Protein AF-A0AAN6XQL7-F1 (afdb_monomer)

Mean predicted aligned error: 10.33 Å

Sequence (83 aa):
MSYQFPQSDMDGFEMIRQEIEKYRLTSQKLLDYLRQVFPAYANHITVETNKKDVYIAHIPEELTEEEVDYIDTYVRTPRRSQR

Solvent-accessible surface area (backbone atoms only — not comparable to full-atom values): 5276 Å² total; per-residue (Å²): 136,83,83,77,77,82,78,80,76,76,94,70,83,66,60,43,81,43,81,43,77,31,75,61,42,50,67,65,59,53,48,54,50,50,30,66,76,37,59,94,43,40,92,70,51,46,71,44,82,48,97,81,59,31,30,40,34,38,34,81,65,84,78,50,72,68,55,51,48,43,42,63,69,68,58,23,58,74,81,79,78,79,124

Structure (mmCIF, N/CA/C/O backbone):
data_AF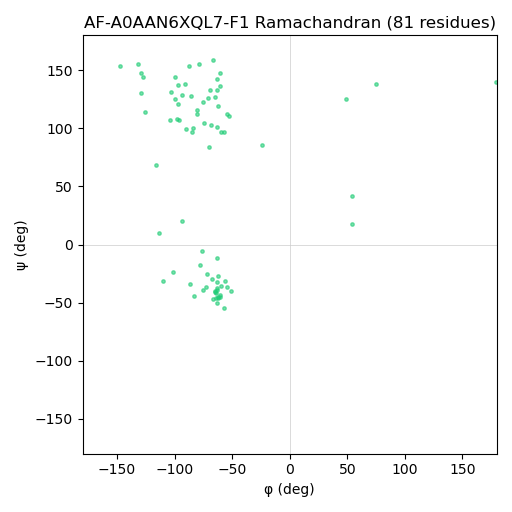-A0AAN6XQL7-F1
#
_entry.id   AF-A0AAN6XQL7-F1
#
loop_
_atom_site.group_PDB
_atom_site.id
_atom_site.type_symbol
_atom_site.label_atom_id
_atom_site.label_alt_id
_atom_site.label_comp_id
_atom_site.label_asym_id
_atom_site.label_entity_id
_atom_site.label_seq_id
_atom_site.pdbx_PDB_ins_code
_atom_site.Cartn_x
_atom_site.Cartn_y
_atom_site.Cartn_z
_atom_site.occupancy
_atom_site.B_iso_or_equiv
_atom_site.auth_seq_id
_atom_site.auth_comp_id
_atom_site.auth_asym_id
_atom_site.auth_atom_id
_atom_site.pdbx_PDB_model_num
ATOM 1 N N . MET A 1 1 ? 46.979 -17.550 -9.767 1.00 55.72 1 MET A N 1
ATOM 2 C CA . MET A 1 1 ? 45.716 -17.459 -10.526 1.00 55.72 1 MET A CA 1
ATOM 3 C C . MET A 1 1 ? 44.705 -16.786 -9.618 1.00 55.72 1 MET A C 1
ATOM 5 O O . MET A 1 1 ? 44.221 -17.426 -8.694 1.00 55.72 1 MET A O 1
ATOM 9 N N . SER A 1 2 ? 44.499 -15.482 -9.786 1.00 52.62 2 SER A N 1
ATOM 10 C CA . SER A 1 2 ? 43.528 -14.728 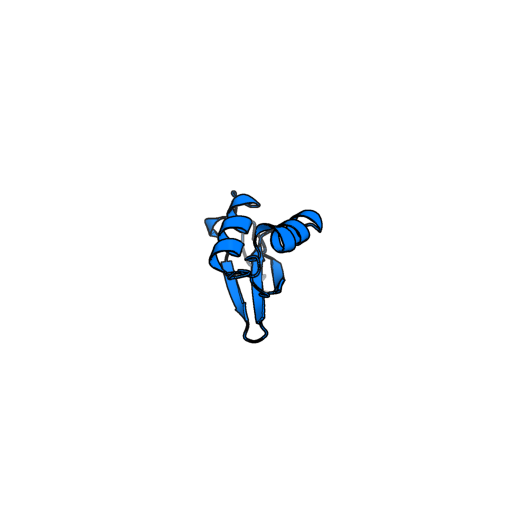-8.991 1.00 52.62 2 SER A CA 1
ATOM 11 C C . SER A 1 2 ? 42.152 -14.967 -9.597 1.00 52.62 2 SER A C 1
ATOM 13 O O . SER A 1 2 ? 41.934 -14.633 -10.759 1.00 52.62 2 SER A O 1
ATOM 15 N N . TYR A 1 3 ? 41.259 -15.604 -8.843 1.00 53.00 3 TYR A N 1
ATOM 16 C CA . TYR A 1 3 ? 39.866 -15.748 -9.243 1.00 53.00 3 TYR A CA 1
ATOM 17 C C . TYR A 1 3 ? 39.210 -14.365 -9.206 1.00 53.00 3 TYR A C 1
ATOM 19 O O . TYR A 1 3 ? 38.910 -13.827 -8.143 1.00 53.00 3 TYR A O 1
ATOM 27 N N . GLN A 1 4 ? 39.042 -13.784 -10.391 1.00 53.41 4 GLN A N 1
ATOM 28 C CA . GLN A 1 4 ? 38.052 -12.754 -10.657 1.00 53.41 4 GLN A CA 1
ATOM 29 C C . GLN A 1 4 ? 36.686 -13.409 -10.418 1.00 53.41 4 GLN A C 1
ATOM 31 O O . GLN A 1 4 ? 36.370 -14.398 -11.076 1.00 53.41 4 GLN A O 1
ATOM 36 N N . PHE A 1 5 ? 35.897 -12.905 -9.476 1.00 57.88 5 PHE A N 1
ATOM 37 C CA . PHE A 1 5 ? 34.470 -13.205 -9.442 1.00 57.88 5 PHE A CA 1
ATOM 38 C C . PHE A 1 5 ? 33.787 -12.288 -10.465 1.00 57.88 5 PHE A C 1
ATOM 40 O O . PHE A 1 5 ? 33.757 -11.079 -10.235 1.00 57.88 5 PHE A O 1
ATOM 47 N N . PRO A 1 6 ? 33.233 -12.788 -11.581 1.00 61.69 6 PRO A N 1
ATOM 48 C CA . PRO A 1 6 ? 32.083 -12.150 -12.179 1.00 61.69 6 PRO A CA 1
ATOM 49 C C . PRO A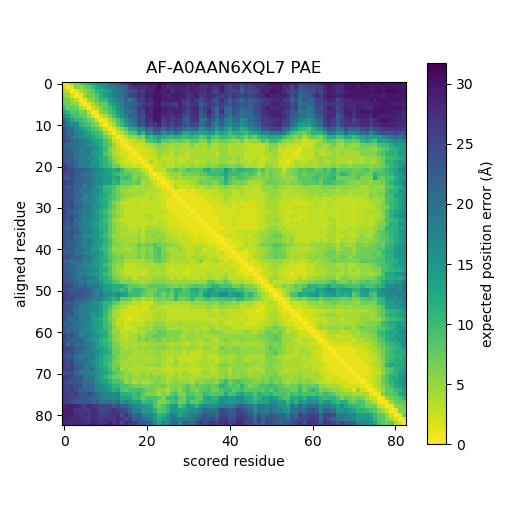 1 6 ? 30.872 -12.698 -11.422 1.00 61.69 6 PRO A C 1
ATOM 51 O O . PRO A 1 6 ? 30.463 -13.835 -11.632 1.00 61.69 6 PRO A O 1
ATOM 54 N N . GLN A 1 7 ? 30.341 -11.934 -10.476 1.00 51.16 7 GLN A N 1
ATOM 55 C CA . GLN A 1 7 ? 28.914 -12.053 -10.191 1.00 51.16 7 GLN A CA 1
ATOM 56 C C . GLN A 1 7 ? 28.286 -11.027 -11.137 1.00 51.16 7 GLN A C 1
ATOM 58 O O . GLN A 1 7 ? 28.546 -9.837 -11.004 1.00 51.16 7 GLN A O 1
ATOM 63 N N . SER A 1 8 ? 27.760 -11.450 -12.288 1.00 52.62 8 SER A N 1
ATOM 64 C CA . SER A 1 8 ? 26.410 -12.015 -12.417 1.00 52.62 8 SER A CA 1
ATOM 65 C C . SER A 1 8 ? 25.402 -11.112 -11.724 1.00 52.62 8 SER A C 1
ATOM 67 O O . SER A 1 8 ? 25.527 -10.855 -10.537 1.00 52.62 8 SER A O 1
ATOM 69 N N . ASP A 1 9 ? 24.340 -10.634 -12.332 1.00 48.72 9 ASP A N 1
ATOM 70 C CA . ASP A 1 9 ? 23.726 -10.852 -13.629 1.00 48.72 9 ASP A CA 1
ATOM 71 C C . ASP A 1 9 ? 22.504 -9.922 -13.535 1.00 48.72 9 ASP A C 1
ATOM 73 O O . ASP A 1 9 ? 21.851 -9.910 -12.492 1.00 48.72 9 ASP A O 1
ATOM 77 N N . MET A 1 10 ? 22.177 -9.221 -14.619 1.00 48.22 10 MET A N 1
ATOM 78 C CA . MET A 1 10 ? 20.823 -8.730 -14.911 1.00 48.22 10 MET A CA 1
ATOM 79 C C . MET A 1 10 ? 20.314 -7.524 -14.102 1.00 48.22 10 MET A C 1
ATOM 81 O O . MET A 1 10 ? 20.473 -7.438 -12.892 1.00 48.22 10 MET A O 1
ATOM 85 N N . ASP A 1 11 ? 19.644 -6.616 -14.813 1.00 51.19 11 ASP A N 1
ATOM 86 C CA . ASP A 1 11 ? 18.607 -5.689 -14.348 1.00 51.19 11 ASP A CA 1
ATOM 87 C C . ASP A 1 11 ? 17.868 -6.170 -13.082 1.00 51.19 11 ASP A C 1
ATOM 89 O O . ASP A 1 11 ? 16.818 -6.815 -13.134 1.00 51.19 11 ASP A O 1
ATOM 93 N N . GLY A 1 12 ? 18.428 -5.874 -11.913 1.00 48.94 12 GLY A N 1
ATOM 94 C CA . GLY A 1 12 ? 17.767 -6.085 -10.640 1.00 48.94 12 GLY A CA 1
ATOM 95 C C . GLY A 1 12 ? 16.904 -4.870 -10.380 1.00 48.94 12 GLY A C 1
ATOM 96 O O . GLY A 1 12 ? 17.419 -3.861 -9.911 1.00 48.94 12 GLY A O 1
ATOM 97 N N . PHE A 1 13 ? 15.610 -4.938 -10.692 1.00 56.81 13 PHE A N 1
ATOM 98 C CA . PHE A 1 13 ? 14.660 -3.971 -10.147 1.00 56.81 13 PHE A CA 1
ATOM 99 C C . PHE A 1 13 ? 14.708 -4.080 -8.620 1.00 56.81 13 PHE A C 1
ATOM 101 O O . PHE A 1 13 ? 14.116 -4.986 -8.029 1.00 56.81 13 PHE A O 1
ATOM 108 N N . GLU A 1 14 ? 15.486 -3.203 -7.990 1.00 70.69 14 GLU A N 1
ATOM 109 C CA . GLU A 1 14 ? 15.613 -3.140 -6.544 1.00 70.69 14 GLU A CA 1
ATOM 110 C C . GLU A 1 14 ? 14.331 -2.517 -5.999 1.00 70.69 14 GLU A C 1
ATOM 112 O O . GLU A 1 14 ? 14.087 -1.322 -6.140 1.00 70.69 14 GLU A O 1
ATOM 117 N N . MET A 1 15 ? 13.465 -3.355 -5.428 1.00 81.62 15 MET A N 1
ATOM 118 C CA . MET A 1 15 ? 12.292 -2.854 -4.727 1.00 81.62 15 MET A CA 1
ATOM 119 C C . MET A 1 15 ? 12.738 -2.200 -3.432 1.00 81.62 15 MET A C 1
ATOM 121 O O . MET A 1 15 ? 13.405 -2.817 -2.595 1.00 81.62 15 MET A O 1
ATOM 125 N N . ILE A 1 16 ? 12.322 -0.957 -3.258 1.00 86.44 16 ILE A N 1
ATOM 126 C CA . ILE A 1 16 ? 12.529 -0.224 -2.027 1.00 86.44 16 ILE A CA 1
ATOM 127 C C . ILE A 1 16 ? 11.507 -0.662 -0.979 1.00 86.44 16 ILE A C 1
ATOM 129 O O . ILE A 1 16 ? 10.406 -1.133 -1.281 1.00 86.44 16 ILE A O 1
ATOM 133 N N . ARG A 1 17 ? 11.879 -0.480 0.286 1.00 87.06 17 ARG A N 1
ATOM 134 C CA . ARG A 1 17 ? 11.000 -0.718 1.429 1.00 87.06 17 ARG A CA 1
ATOM 135 C C . ARG A 1 17 ? 10.405 0.603 1.879 1.00 87.06 17 ARG A C 1
ATOM 137 O O . ARG A 1 17 ? 11.104 1.401 2.493 1.00 87.06 17 ARG A O 1
ATOM 144 N N . GLN A 1 18 ? 9.117 0.787 1.623 1.00 86.88 18 GLN A N 1
ATOM 145 C CA . GLN A 1 18 ? 8.366 1.942 2.092 1.00 86.88 18 GLN A CA 1
ATOM 146 C C . GLN A 1 18 ? 7.566 1.577 3.340 1.00 86.88 18 GLN A C 1
ATOM 148 O O . GLN A 1 18 ? 6.758 0.644 3.334 1.00 86.88 18 GLN A O 1
ATOM 153 N N . GLU A 1 19 ? 7.761 2.338 4.412 1.00 87.38 19 GLU A N 1
ATOM 154 C CA . GLU A 1 19 ? 6.922 2.241 5.603 1.00 87.38 19 GLU A CA 1
ATOM 155 C C . GLU A 1 19 ? 5.684 3.129 5.433 1.00 87.38 19 GLU A C 1
ATOM 157 O O . GLU A 1 19 ? 5.789 4.308 5.097 1.00 87.38 19 GLU A O 1
ATOM 162 N N . ILE A 1 20 ? 4.504 2.546 5.646 1.00 84.81 20 ILE A N 1
ATOM 163 C CA . ILE A 1 20 ? 3.206 3.217 5.541 1.00 84.81 20 ILE A CA 1
ATOM 164 C C . ILE A 1 20 ? 2.422 2.926 6.815 1.00 84.81 20 ILE A C 1
ATOM 166 O O . ILE A 1 20 ? 2.282 1.775 7.228 1.00 84.81 20 ILE A O 1
ATOM 170 N N . GLU A 1 21 ? 1.871 3.950 7.454 1.00 82.88 21 GLU A N 1
ATOM 171 C CA . GLU A 1 21 ? 1.104 3.762 8.684 1.00 82.88 21 GLU A CA 1
ATOM 172 C C . GLU A 1 21 ? -0.156 2.909 8.457 1.00 82.88 21 GLU A C 1
ATOM 174 O O . GLU A 1 21 ? -0.958 3.154 7.554 1.00 82.88 21 GLU A O 1
ATOM 179 N N . LYS A 1 22 ? -0.385 1.917 9.328 1.00 78.69 22 LYS A N 1
ATOM 180 C CA . LYS A 1 22 ? -1.541 1.005 9.239 1.00 78.69 22 LYS A CA 1
ATOM 181 C C . LYS A 1 22 ? -2.852 1.636 9.714 1.00 78.69 22 LYS A C 1
ATOM 183 O O . LYS A 1 22 ? -3.905 1.002 9.614 1.00 78.69 22 LYS A O 1
ATOM 188 N N . TYR A 1 23 ? -2.837 2.852 10.260 1.00 76.25 23 TYR A N 1
ATOM 189 C CA . TYR A 1 23 ? -4.006 3.449 10.906 1.00 76.25 23 TYR A CA 1
ATOM 190 C C . TYR A 1 23 ? -5.248 3.435 9.995 1.00 76.25 23 TYR A C 1
ATOM 192 O O . TYR A 1 23 ? -5.315 4.126 8.985 1.00 76.25 23 TYR A O 1
ATOM 200 N N . ARG A 1 24 ? -6.246 2.607 10.353 1.00 71.38 24 ARG A N 1
ATOM 201 C CA . ARG A 1 24 ? -7.493 2.377 9.584 1.00 71.38 24 ARG A CA 1
ATOM 202 C C . ARG A 1 24 ? -7.298 1.961 8.120 1.00 71.38 24 ARG A C 1
ATOM 204 O O . ARG A 1 24 ? -8.254 1.992 7.338 1.00 71.38 24 ARG A O 1
ATOM 211 N N . LEU A 1 25 ? -6.102 1.507 7.777 1.00 80.38 25 LEU A N 1
ATOM 212 C CA . LEU A 1 25 ? -5.715 1.021 6.469 1.00 80.38 25 LEU A CA 1
ATOM 213 C C . LEU A 1 25 ? -5.662 -0.509 6.509 1.00 80.38 25 LEU A C 1
ATOM 215 O O . LEU A 1 25 ? -5.092 -1.115 7.418 1.00 80.38 25 LEU A O 1
ATOM 219 N N . THR A 1 26 ? -6.280 -1.164 5.534 1.00 83.06 26 THR A N 1
ATOM 220 C CA . THR A 1 26 ? -6.202 -2.625 5.384 1.00 83.06 26 THR A CA 1
ATOM 221 C C . THR A 1 26 ? -5.127 -2.973 4.366 1.00 83.06 26 THR A C 1
ATOM 223 O O . THR A 1 26 ? -5.116 -2.365 3.296 1.00 83.06 26 THR A O 1
ATOM 226 N N . SER A 1 27 ? -4.304 -3.986 4.651 1.00 84.06 27 SER A N 1
A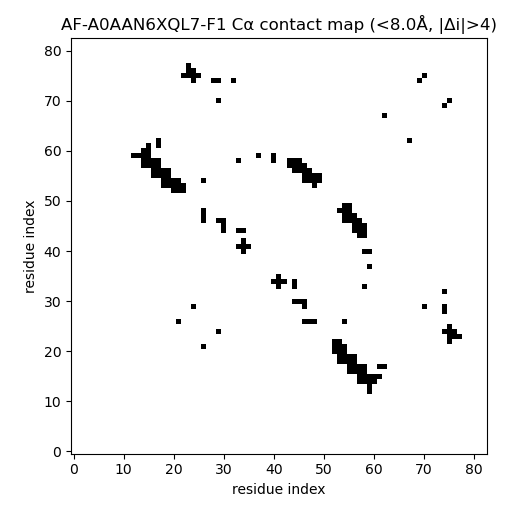TOM 227 C CA . SER A 1 27 ? -3.257 -4.476 3.741 1.00 84.06 27 SER A CA 1
ATOM 228 C C . SER A 1 27 ? -3.782 -4.765 2.337 1.00 84.06 27 SER A C 1
ATOM 230 O O . SER A 1 27 ? -3.137 -4.393 1.368 1.00 84.06 27 SER A O 1
ATOM 232 N N . GLN A 1 28 ? -4.980 -5.351 2.228 1.00 85.31 28 GLN A N 1
ATOM 233 C CA . GLN A 1 28 ? -5.645 -5.632 0.952 1.00 85.31 28 GLN A CA 1
ATOM 234 C C . GLN A 1 28 ? -5.835 -4.362 0.113 1.00 85.31 28 GLN A C 1
ATOM 236 O O . GLN A 1 28 ? -5.355 -4.296 -1.008 1.00 85.31 28 GLN A O 1
ATOM 241 N N . LYS A 1 29 ? -6.474 -3.328 0.677 1.00 86.56 29 LYS A N 1
ATOM 242 C CA . LYS A 1 29 ? -6.707 -2.058 -0.025 1.00 86.56 29 LYS A CA 1
ATOM 243 C C . LYS A 1 29 ? -5.412 -1.336 -0.392 1.00 86.56 29 LYS A C 1
ATOM 245 O O . LYS A 1 29 ? -5.339 -0.753 -1.465 1.00 86.56 29 LYS A O 1
ATOM 250 N N . LEU A 1 30 ? -4.418 -1.360 0.500 1.00 86.69 30 LEU A N 1
ATOM 251 C CA . LEU A 1 30 ? -3.107 -0.781 0.215 1.00 86.69 30 LEU A CA 1
ATOM 252 C C . LEU A 1 30 ? -2.457 -1.506 -0.968 1.00 86.69 30 LEU A C 1
ATOM 254 O O . LEU A 1 30 ? -1.989 -0.870 -1.899 1.00 86.69 30 LEU A O 1
ATOM 258 N N . LEU A 1 31 ? -2.488 -2.836 -0.963 1.00 89.31 31 LEU A N 1
ATOM 259 C CA . LEU A 1 31 ? -1.942 -3.657 -2.034 1.00 89.31 31 LEU A CA 1
ATOM 260 C C . LEU A 1 31 ? -2.699 -3.463 -3.359 1.00 89.31 31 LEU A C 1
ATOM 262 O O . LEU A 1 31 ? -2.060 -3.346 -4.399 1.00 89.31 31 LEU A O 1
ATOM 266 N N . ASP A 1 32 ? -4.030 -3.371 -3.334 1.00 89.38 32 ASP A N 1
ATOM 267 C CA . ASP A 1 32 ? -4.839 -3.047 -4.518 1.00 89.38 32 ASP A CA 1
ATOM 268 C C . ASP A 1 32 ? -4.485 -1.665 -5.086 1.00 89.38 32 ASP A C 1
ATOM 270 O O . ASP A 1 32 ? -4.306 -1.531 -6.295 1.00 89.38 32 ASP A O 1
ATOM 274 N N . TYR A 1 33 ? -4.315 -0.657 -4.225 1.00 87.88 33 TYR A N 1
ATOM 275 C CA . TYR A 1 33 ? -3.887 0.679 -4.640 1.00 87.88 33 TYR A CA 1
ATOM 276 C C . TYR A 1 33 ? -2.486 0.664 -5.263 1.00 87.88 33 TYR A C 1
ATOM 278 O O . TYR A 1 33 ? -2.303 1.132 -6.382 1.00 87.88 33 TYR A O 1
ATOM 286 N N . LEU A 1 34 ? -1.506 0.048 -4.597 1.00 88.69 34 LEU A N 1
ATOM 287 C CA . LEU A 1 34 ? -0.133 -0.032 -5.102 1.00 88.69 34 LEU A CA 1
ATOM 288 C C . LEU A 1 34 ? -0.051 -0.749 -6.456 1.00 88.69 34 LEU A C 1
ATOM 290 O O . LEU A 1 34 ? 0.723 -0.352 -7.322 1.00 88.69 34 LEU A O 1
ATOM 294 N N . ARG A 1 35 ? -0.881 -1.774 -6.677 1.00 89.94 35 ARG A N 1
ATOM 295 C CA . ARG A 1 35 ? -0.988 -2.455 -7.976 1.00 89.94 35 ARG A CA 1
ATOM 296 C C . ARG A 1 35 ? -1.594 -1.581 -9.073 1.00 89.94 35 ARG A C 1
ATOM 298 O O . ARG A 1 35 ? -1.279 -1.801 -10.238 1.00 89.94 35 ARG A O 1
ATOM 305 N N . GLN A 1 36 ? -2.463 -0.634 -8.723 1.00 88.88 36 GLN A N 1
ATOM 306 C CA . GLN A 1 36 ? -3.011 0.342 -9.670 1.00 88.88 36 GLN A CA 1
ATOM 307 C C . GLN A 1 36 ? -1.991 1.421 -10.027 1.00 88.88 36 GLN A C 1
ATOM 309 O O . GLN A 1 36 ? -1.912 1.797 -11.193 1.00 88.88 36 GLN A O 1
ATOM 314 N N . VAL A 1 37 ? -1.211 1.880 -9.046 1.00 87.06 37 VAL A N 1
ATOM 315 C CA . VAL A 1 37 ? -0.137 2.866 -9.240 1.00 87.06 37 VAL A CA 1
ATOM 316 C C . VAL A 1 37 ? 0.994 2.282 -10.087 1.00 87.06 37 VAL A C 1
ATOM 318 O O . VAL A 1 37 ? 1.420 2.884 -11.069 1.00 87.06 37 VAL A O 1
ATOM 321 N N . PHE A 1 38 ? 1.432 1.063 -9.762 1.00 87.25 38 PHE A N 1
ATOM 322 C CA . PHE A 1 38 ? 2.545 0.389 -10.427 1.00 87.25 38 PHE A CA 1
ATOM 323 C C . PHE A 1 38 ? 2.079 -0.894 -11.139 1.00 87.25 38 PHE A C 1
ATOM 325 O O . PHE A 1 38 ? 2.461 -2.002 -10.744 1.00 87.25 38 PHE A O 1
ATOM 332 N N . PRO A 1 39 ? 1.285 -0.795 -12.225 1.00 86.69 39 PRO A N 1
ATOM 333 C CA . PRO A 1 39 ? 0.736 -1.968 -12.905 1.00 86.69 39 PRO A CA 1
ATOM 334 C C . PRO A 1 39 ? 1.829 -2.861 -13.505 1.00 86.69 39 PRO A C 1
ATOM 336 O O . PRO A 1 39 ? 1.692 -4.083 -13.513 1.00 86.69 39 PRO A O 1
ATOM 339 N N . ALA A 1 40 ? 2.948 -2.268 -13.939 1.00 86.00 40 ALA A N 1
ATOM 340 C CA . ALA A 1 40 ? 4.110 -2.995 -14.449 1.00 86.00 40 ALA A CA 1
ATOM 341 C C . ALA A 1 40 ? 4.762 -3.910 -13.393 1.00 86.00 40 ALA A C 1
ATOM 343 O O . ALA A 1 40 ? 5.333 -4.940 -13.742 1.00 86.00 40 ALA A O 1
ATOM 344 N N . TYR A 1 41 ? 4.622 -3.575 -12.106 1.00 84.31 41 TYR A N 1
ATOM 345 C CA . TYR A 1 41 ? 5.220 -4.304 -10.985 1.00 84.31 41 TYR A CA 1
ATOM 346 C C . TYR A 1 41 ? 4.171 -4.980 -10.097 1.00 84.31 41 TYR A C 1
ATOM 348 O O . TYR A 1 41 ? 4.507 -5.522 -9.049 1.00 84.31 41 TYR A O 1
ATOM 356 N N . ALA A 1 42 ? 2.900 -5.017 -10.508 1.00 83.56 42 ALA A N 1
ATOM 357 C CA . ALA A 1 42 ? 1.789 -5.487 -9.677 1.00 83.56 42 ALA A CA 1
ATOM 358 C C . ALA A 1 42 ? 1.963 -6.917 -9.120 1.00 83.56 42 ALA A C 1
ATOM 360 O O . ALA A 1 42 ? 1.492 -7.221 -8.020 1.00 83.56 42 ALA A O 1
ATOM 361 N N . ASN A 1 43 ? 2.655 -7.786 -9.867 1.00 84.94 43 ASN A N 1
ATOM 362 C CA . ASN A 1 43 ? 2.970 -9.164 -9.465 1.00 84.94 43 ASN A CA 1
ATOM 363 C C . ASN A 1 43 ? 4.129 -9.260 -8.460 1.00 84.94 43 ASN A C 1
ATOM 365 O O . ASN A 1 43 ? 4.291 -10.287 -7.805 1.00 84.94 43 ASN A O 1
ATOM 369 N N . HIS A 1 44 ? 4.927 -8.203 -8.359 1.00 85.12 44 HIS A N 1
ATOM 370 C CA . HIS A 1 44 ? 6.118 -8.112 -7.526 1.00 85.12 44 HIS A CA 1
ATOM 371 C C . HIS A 1 44 ? 5.873 -7.332 -6.228 1.00 85.12 44 HIS A C 1
ATOM 373 O O . HIS A 1 44 ? 6.556 -7.566 -5.234 1.00 85.12 44 HIS A O 1
ATOM 379 N N . ILE A 1 45 ? 4.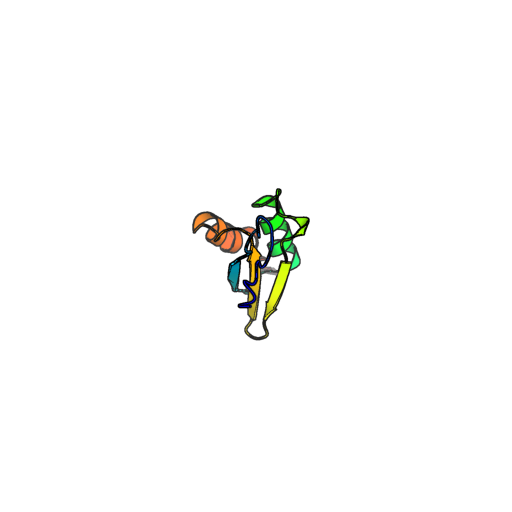863 -6.458 -6.214 1.00 87.25 45 ILE A N 1
ATOM 380 C CA . ILE A 1 45 ? 4.484 -5.675 -5.038 1.00 87.25 45 ILE A CA 1
ATOM 381 C C . ILE A 1 45 ? 3.978 -6.590 -3.927 1.00 87.25 45 ILE A C 1
ATOM 383 O O . ILE A 1 45 ? 3.030 -7.365 -4.101 1.00 87.25 45 ILE A O 1
ATOM 387 N N . THR A 1 46 ? 4.572 -6.434 -2.749 1.00 87.06 46 THR A N 1
ATOM 388 C CA . THR A 1 46 ? 4.162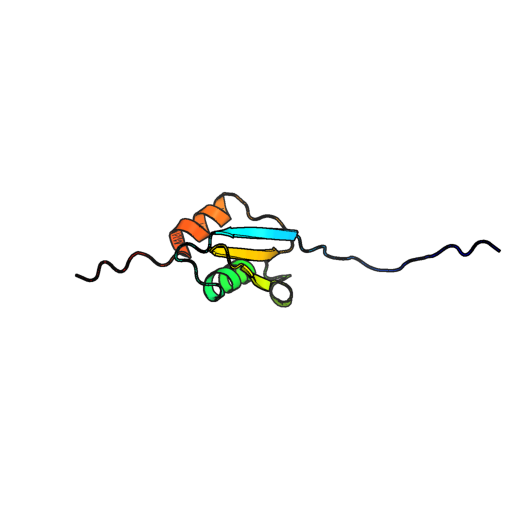 -7.136 -1.532 1.00 87.06 46 THR A CA 1
ATOM 389 C C . THR A 1 46 ? 3.975 -6.152 -0.388 1.00 87.06 46 THR A C 1
ATOM 391 O O . THR A 1 46 ? 4.629 -5.114 -0.321 1.00 87.06 46 THR A O 1
ATOM 394 N N . VAL A 1 47 ? 3.038 -6.464 0.506 1.00 89.12 47 VAL A N 1
ATOM 395 C CA . VAL A 1 47 ? 2.738 -5.650 1.686 1.00 89.12 47 VAL A CA 1
ATOM 396 C C . VAL A 1 47 ? 2.826 -6.548 2.908 1.00 89.12 47 VAL A C 1
ATOM 398 O O . VAL A 1 47 ? 2.015 -7.457 3.087 1.00 89.12 47 VAL A O 1
ATOM 401 N N . GLU A 1 48 ? 3.805 -6.283 3.760 1.00 88.25 48 GLU A N 1
ATOM 402 C CA . GLU A 1 48 ? 4.005 -6.987 5.019 1.00 88.25 48 GLU A CA 1
ATOM 403 C C . GLU A 1 48 ? 3.453 -6.161 6.180 1.00 88.25 48 GLU A C 1
ATOM 405 O O . GLU A 1 48 ? 3.527 -4.935 6.197 1.00 88.25 48 GLU A O 1
ATOM 410 N N . THR A 1 49 ? 2.877 -6.827 7.180 1.00 83.31 49 THR A N 1
ATOM 411 C CA . THR A 1 49 ? 2.401 -6.148 8.393 1.00 83.31 49 THR A CA 1
ATOM 412 C C . THR A 1 49 ? 3.459 -6.250 9.479 1.00 83.31 49 THR A C 1
ATOM 414 O O . THR A 1 49 ? 3.801 -7.351 9.907 1.00 83.31 49 THR A O 1
ATOM 417 N N . ASN A 1 50 ? 3.943 -5.112 9.971 1.00 81.44 50 ASN A N 1
ATOM 418 C CA . ASN A 1 50 ? 4.839 -5.076 11.120 1.00 81.44 50 ASN A CA 1
ATOM 419 C C . ASN A 1 50 ? 4.029 -5.016 12.431 1.00 81.44 50 ASN A C 1
ATOM 421 O O . ASN A 1 50 ? 2.913 -4.495 12.484 1.00 81.44 50 ASN A O 1
ATOM 425 N N . LYS A 1 51 ? 4.610 -5.513 13.529 1.00 73.19 51 LYS A N 1
ATOM 426 C CA . LYS A 1 51 ? 4.020 -5.499 14.881 1.00 73.19 51 LYS A CA 1
ATOM 427 C C . LYS A 1 51 ? 3.800 -4.085 15.443 1.00 73.19 51 LYS A C 1
ATOM 429 O O . LYS A 1 51 ? 3.136 -3.952 16.463 1.00 73.19 5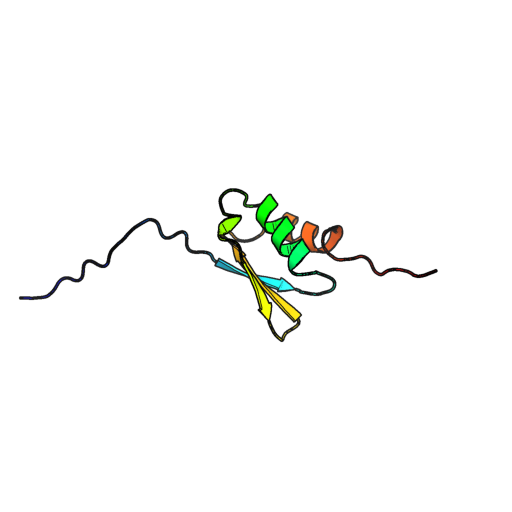1 LYS A O 1
ATOM 434 N N . LYS A 1 52 ? 4.351 -3.051 14.798 1.00 74.88 52 LYS A N 1
ATOM 435 C CA . LYS A 1 52 ? 4.268 -1.635 15.197 1.00 74.88 52 LYS A CA 1
ATOM 436 C C . LYS A 1 52 ? 3.116 -0.850 14.543 1.00 74.88 52 LYS A C 1
ATOM 438 O O . LYS A 1 52 ? 3.197 0.366 14.472 1.00 74.88 52 LYS A O 1
ATOM 443 N N . ASP A 1 53 ? 2.083 -1.521 14.032 1.00 79.06 53 ASP A N 1
ATOM 444 C CA . ASP A 1 53 ? 1.001 -0.869 13.270 1.00 79.06 53 ASP A CA 1
ATOM 445 C C . ASP A 1 53 ? 1.511 -0.030 12.081 1.00 79.06 53 ASP A C 1
ATOM 447 O O . ASP A 1 53 ? 1.009 1.049 11.767 1.00 79.06 53 ASP A O 1
ATOM 451 N N . VAL A 1 54 ? 2.488 -0.583 11.366 1.00 85.19 54 VAL A N 1
ATOM 452 C CA . VAL A 1 54 ? 2.943 -0.077 10.068 1.00 85.19 54 VAL A CA 1
ATOM 453 C C . VAL A 1 54 ? 2.920 -1.215 9.055 1.00 85.19 54 VAL A C 1
ATOM 455 O O . VAL A 1 54 ? 3.174 -2.377 9.395 1.00 85.19 54 VAL A O 1
ATOM 458 N N . TYR A 1 55 ? 2.576 -0.885 7.820 1.00 88.25 55 TYR A N 1
ATOM 459 C CA . TYR A 1 55 ? 2.773 -1.738 6.665 1.00 88.25 55 TYR A CA 1
ATOM 460 C C . TYR A 1 55 ? 4.130 -1.440 6.044 1.00 88.25 55 TYR A C 1
ATOM 462 O O . TYR A 1 55 ? 4.524 -0.286 5.918 1.00 88.25 55 TYR A O 1
ATOM 470 N N . ILE A 1 56 ? 4.827 -2.497 5.655 1.00 88.88 56 ILE A N 1
ATOM 471 C CA . ILE A 1 56 ? 6.046 -2.419 4.862 1.00 88.88 56 ILE A CA 1
ATOM 472 C C . ILE A 1 56 ? 5.642 -2.813 3.448 1.00 88.88 56 ILE A C 1
ATOM 474 O O . ILE A 1 56 ? 5.324 -3.976 3.197 1.00 88.88 56 ILE A O 1
ATOM 478 N N . ALA A 1 57 ? 5.589 -1.837 2.552 1.00 88.38 57 ALA A N 1
ATOM 479 C CA . ALA A 1 57 ? 5.332 -2.055 1.141 1.00 88.38 57 ALA A CA 1
ATOM 480 C C . ALA A 1 57 ? 6.666 -2.190 0.398 1.00 88.38 57 ALA A C 1
ATOM 482 O O . ALA A 1 57 ? 7.545 -1.343 0.541 1.00 88.38 57 ALA A O 1
ATOM 483 N N . HIS A 1 58 ? 6.810 -3.254 -0.390 1.00 89.25 58 HIS A N 1
ATOM 484 C CA . HIS A 1 58 ? 7.932 -3.426 -1.314 1.00 89.25 58 HIS A CA 1
ATOM 485 C C . HIS A 1 58 ? 7.479 -2.946 -2.687 1.00 89.25 58 HIS A C 1
ATOM 487 O O . HIS A 1 58 ? 6.632 -3.586 -3.317 1.00 89.25 58 HIS A O 1
ATOM 493 N N . ILE A 1 59 ? 7.984 -1.787 -3.102 1.00 88.19 59 ILE A N 1
ATOM 494 C CA . ILE A 1 59 ? 7.548 -1.058 -4.300 1.00 88.19 59 ILE A CA 1
ATOM 495 C C . ILE A 1 59 ? 8.767 -0.638 -5.129 1.00 88.19 59 ILE A C 1
ATOM 497 O O . ILE A 1 59 ? 9.866 -0.569 -4.588 1.00 88.19 59 ILE A O 1
ATOM 501 N N . PRO A 1 60 ? 8.618 -0.421 -6.446 1.00 85.62 60 PRO A N 1
ATOM 502 C CA . PRO A 1 60 ? 9.746 -0.062 -7.310 1.00 85.62 60 PRO A CA 1
ATOM 503 C C . PRO A 1 60 ? 10.256 1.370 -7.082 1.00 85.62 60 PRO A C 1
ATOM 505 O O . PRO A 1 60 ? 11.413 1.650 -7.371 1.00 85.62 60 PRO A O 1
ATOM 508 N N . GLU A 1 61 ? 9.405 2.268 -6.586 1.00 86.38 61 GLU A N 1
ATOM 509 C CA . GLU A 1 61 ? 9.690 3.695 -6.421 1.00 86.38 61 GLU A CA 1
ATOM 510 C C . GLU A 1 61 ? 8.951 4.239 -5.192 1.00 86.38 61 GLU A C 1
ATOM 512 O O . GLU A 1 61 ? 7.938 3.665 -4.785 1.00 86.38 61 GLU A O 1
ATOM 517 N N . GLU A 1 62 ? 9.471 5.306 -4.575 1.00 85.62 62 GLU A N 1
ATOM 518 C CA . GLU A 1 62 ? 8.832 5.955 -3.423 1.00 85.62 62 GLU A CA 1
ATOM 519 C C . GLU A 1 62 ? 7.476 6.537 -3.819 1.00 85.62 62 GLU A C 1
ATOM 521 O O . GLU A 1 62 ? 7.305 7.076 -4.910 1.00 85.62 62 GLU A O 1
ATOM 526 N N . LEU A 1 63 ? 6.508 6.438 -2.905 1.00 85.88 63 LEU A N 1
ATOM 527 C CA . LEU A 1 63 ? 5.223 7.096 -3.097 1.00 85.88 63 LEU A CA 1
ATOM 528 C C . LEU A 1 63 ? 5.408 8.607 -2.990 1.00 85.88 63 LEU A C 1
ATOM 530 O O . LEU A 1 63 ? 6.007 9.112 -2.039 1.00 85.88 63 LEU A O 1
ATOM 534 N N . THR A 1 64 ? 4.832 9.326 -3.938 1.00 86.75 64 THR A N 1
ATOM 535 C CA . THR A 1 64 ? 4.740 10.784 -3.907 1.00 86.75 64 THR A CA 1
ATOM 536 C C . THR A 1 64 ? 3.828 11.255 -2.771 1.00 86.75 64 THR A C 1
ATOM 538 O O . THR A 1 64 ? 2.958 10.517 -2.299 1.00 86.75 64 THR A O 1
ATOM 541 N N . GLU A 1 65 ? 3.979 12.513 -2.341 1.00 85.44 65 GLU A N 1
ATOM 542 C CA . GLU A 1 65 ? 3.107 13.104 -1.312 1.00 85.44 65 GLU A CA 1
ATOM 543 C C . GLU A 1 65 ? 1.619 13.001 -1.683 1.00 85.44 65 GLU A C 1
ATOM 545 O O . GLU A 1 65 ? 0.790 12.732 -0.817 1.00 85.44 65 GLU A O 1
ATOM 550 N N . GLU A 1 66 ? 1.281 13.140 -2.968 1.00 85.00 66 GLU A N 1
ATOM 551 C CA . GLU A 1 66 ? -0.093 13.014 -3.468 1.00 85.00 66 GLU A CA 1
ATOM 552 C C . GLU A 1 66 ? -0.645 11.593 -3.294 1.00 85.00 66 GLU A C 1
ATOM 554 O O . GLU A 1 66 ? -1.800 11.407 -2.912 1.00 85.00 66 GLU A O 1
ATOM 559 N N . GLU A 1 67 ? 0.176 10.571 -3.533 1.00 85.25 67 GLU A N 1
ATOM 560 C CA . GLU A 1 67 ? -0.227 9.173 -3.373 1.00 85.25 67 GLU A CA 1
ATOM 561 C C . GLU A 1 67 ? -0.357 8.790 -1.901 1.00 85.25 67 GLU A C 1
ATOM 563 O O . GLU A 1 67 ? -1.262 8.038 -1.531 1.00 85.25 67 GLU A O 1
ATOM 568 N N . VAL A 1 68 ? 0.522 9.326 -1.051 1.00 84.31 68 VAL A N 1
ATOM 569 C CA . VAL A 1 68 ? 0.428 9.169 0.403 1.00 84.31 68 VAL A CA 1
ATOM 570 C C . VAL A 1 68 ? -0.849 9.831 0.923 1.00 84.31 68 VAL A C 1
ATOM 572 O O . VAL A 1 68 ? -1.596 9.193 1.670 1.00 84.31 68 VAL A O 1
ATOM 575 N N . ASP A 1 69 ? -1.154 11.056 0.484 1.00 83.81 69 ASP A N 1
ATOM 576 C CA . ASP A 1 69 ? -2.391 11.760 0.841 1.00 83.81 69 ASP A CA 1
ATOM 577 C C . ASP A 1 69 ? -3.634 11.018 0.332 1.00 83.81 69 ASP A C 1
ATOM 579 O O . ASP A 1 69 ? -4.630 10.888 1.049 1.00 83.81 69 ASP A O 1
ATOM 583 N N . TYR A 1 70 ? -3.566 10.424 -0.863 1.00 84.25 70 TYR A N 1
ATOM 584 C CA . TYR A 1 70 ? -4.650 9.603 -1.388 1.00 84.25 70 TYR A CA 1
ATOM 585 C C . TYR A 1 70 ? -4.884 8.345 -0.539 1.00 84.25 70 TYR A C 1
ATOM 587 O O . TYR A 1 70 ? -6.033 7.986 -0.249 1.00 84.25 70 TYR A O 1
ATOM 595 N N . ILE A 1 71 ? -3.812 7.679 -0.097 1.00 84.06 71 ILE A N 1
ATOM 596 C CA . ILE A 1 71 ? -3.906 6.540 0.824 1.00 84.06 71 ILE A CA 1
ATOM 597 C C . ILE A 1 71 ? -4.558 6.979 2.138 1.00 84.06 71 ILE A C 1
ATOM 599 O O . ILE A 1 71 ? -5.464 6.291 2.622 1.00 84.06 71 ILE A O 1
ATOM 603 N N . ASP A 1 72 ? -4.139 8.119 2.689 1.00 79.50 72 ASP A N 1
ATOM 604 C CA . ASP A 1 72 ? -4.677 8.674 3.933 1.00 79.50 72 ASP A CA 1
ATOM 605 C C . ASP A 1 72 ? -6.168 9.023 3.812 1.00 79.50 72 ASP A C 1
ATOM 607 O O . ASP A 1 72 ? -6.985 8.639 4.649 1.00 79.50 72 ASP A O 1
ATOM 611 N N . THR A 1 73 ? -6.545 9.674 2.716 1.00 77.12 73 THR A N 1
ATOM 612 C CA . THR A 1 73 ? -7.881 10.242 2.527 1.00 77.12 73 THR A CA 1
ATOM 613 C C . THR A 1 73 ? -8.902 9.217 2.033 1.00 77.12 73 THR A C 1
ATOM 615 O O . THR A 1 73 ? -10.028 9.168 2.536 1.00 77.12 73 THR A O 1
ATOM 618 N N . TYR A 1 74 ? -8.537 8.385 1.053 1.00 76.94 74 TYR A N 1
ATOM 619 C CA . TYR A 1 74 ? -9.486 7.537 0.317 1.00 76.94 74 TYR A CA 1
ATOM 620 C C . TYR A 1 74 ? -9.349 6.048 0.631 1.00 76.94 74 TYR A C 1
ATOM 622 O O . TYR A 1 74 ? -10.337 5.307 0.595 1.00 76.94 74 TYR A O 1
ATOM 630 N N . VAL A 1 75 ? -8.138 5.584 0.941 1.00 75.62 75 VAL A N 1
ATOM 631 C CA . VAL A 1 75 ? -7.888 4.156 1.182 1.00 75.62 75 VAL A CA 1
ATOM 632 C C . VAL A 1 75 ? -8.161 3.799 2.648 1.00 75.62 75 VAL A C 1
ATOM 634 O O . VAL A 1 75 ? -8.702 2.716 2.940 1.00 75.62 75 VAL A O 1
ATOM 637 N N . ARG A 1 76 ? -7.886 4.724 3.581 1.00 77.25 76 ARG A N 1
ATOM 638 C CA . ARG A 1 76 ? -8.276 4.576 4.990 1.00 77.25 76 ARG A CA 1
ATOM 639 C C . ARG A 1 76 ? -9.791 4.470 5.120 1.00 77.25 76 ARG A C 1
ATOM 641 O O . ARG A 1 76 ? -10.581 5.169 4.493 1.00 7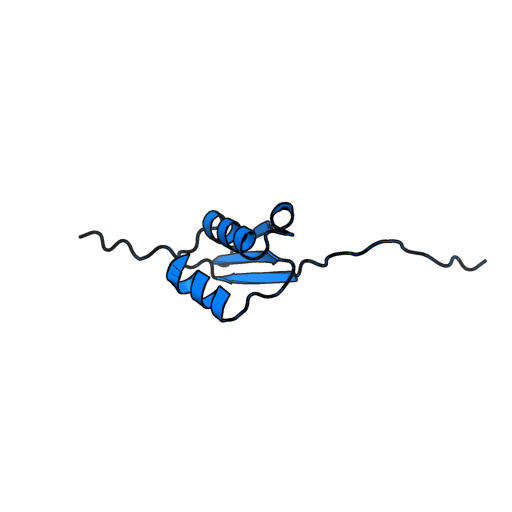7.25 76 ARG A O 1
ATOM 648 N N . THR A 1 77 ? -10.227 3.538 5.957 1.00 65.44 77 THR A N 1
ATOM 649 C CA . THR A 1 77 ? -11.655 3.296 6.168 1.00 65.44 77 THR A CA 1
ATOM 650 C C . THR A 1 77 ? -12.210 4.421 7.047 1.00 65.44 77 THR A C 1
ATOM 652 O O . THR A 1 77 ? -11.710 4.594 8.166 1.00 65.44 77 THR A O 1
ATOM 655 N N . PRO A 1 78 ? -13.229 5.186 6.605 1.00 59.69 78 PRO A N 1
ATOM 656 C CA . PRO A 1 78 ? -13.793 6.247 7.428 1.00 59.69 78 PRO A CA 1
ATOM 657 C C . PRO A 1 78 ? -14.356 5.653 8.718 1.00 59.69 78 PRO A C 1
ATOM 659 O O . PRO A 1 78 ? -14.846 4.517 8.741 1.00 59.69 78 PRO A O 1
ATOM 662 N N . ARG A 1 79 ? -14.293 6.422 9.815 1.00 52.09 79 ARG A N 1
ATOM 663 C CA . ARG A 1 79 ? -14.954 6.051 11.072 1.00 52.09 79 ARG A CA 1
ATOM 664 C C . ARG A 1 79 ? -16.416 5.803 10.716 1.00 52.09 79 ARG A C 1
ATOM 666 O O . ARG A 1 79 ? -17.106 6.748 10.341 1.00 52.09 79 ARG A O 1
ATOM 673 N N . ARG A 1 80 ? -16.887 4.554 10.806 1.00 50.31 80 ARG A N 1
ATOM 674 C CA . ARG A 1 80 ? -18.326 4.277 10.819 1.00 50.31 80 ARG A CA 1
ATOM 675 C C . ARG A 1 80 ? -18.877 5.076 11.994 1.00 50.31 80 ARG A C 1
ATOM 677 O O . ARG A 1 80 ? -18.761 4.655 13.141 1.00 50.31 80 ARG A O 1
ATOM 684 N N . SER A 1 81 ? -19.411 6.256 11.710 1.00 48.38 81 SER A N 1
ATOM 685 C CA . SER A 1 81 ? -20.332 6.932 12.602 1.00 48.38 81 SER A CA 1
ATOM 686 C C . SER A 1 81 ? -21.598 6.086 12.528 1.00 48.38 81 SER A C 1
ATOM 688 O O . SER A 1 81 ? -22.444 6.286 11.660 1.00 48.38 81 SER A O 1
ATOM 690 N N . GLN A 1 82 ? -21.633 5.012 13.322 1.00 48.81 82 GLN A N 1
ATOM 691 C CA . GLN A 1 82 ? -22.871 4.296 13.589 1.00 48.81 82 GLN A CA 1
ATOM 692 C C . GLN A 1 82 ? -23.769 5.296 14.317 1.00 48.81 82 GLN A C 1
ATOM 694 O O . GLN A 1 82 ? -23.526 5.621 15.478 1.00 48.81 82 GLN A O 1
ATOM 699 N N . ARG A 1 83 ? -24.702 5.868 13.552 1.00 44.28 83 ARG A N 1
ATOM 700 C CA . ARG A 1 83 ? -25.916 6.494 14.070 1.00 44.28 83 ARG A CA 1
ATOM 701 C C . ARG A 1 83 ? -26.782 5.436 14.735 1.00 44.28 83 ARG A C 1
ATOM 703 O O . ARG A 1 83 ? -26.776 4.293 14.221 1.00 44.28 83 ARG A O 1
#

Nearest PDB structures (foldseek):
  3ezj-assembly2_A  TM=5.413E-01  e=4.240E-01  Escherichia coli ETEC H10407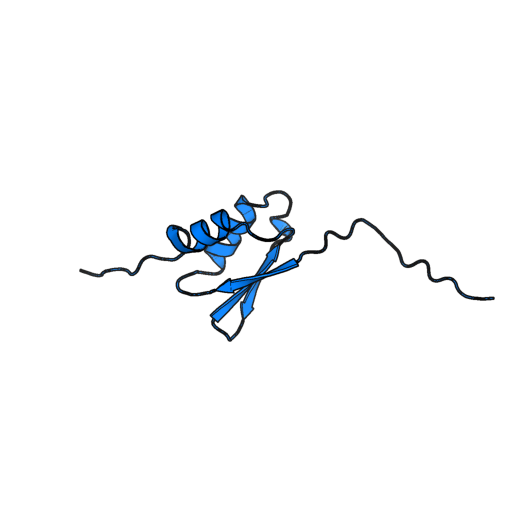
  5zdh-assembly1_A  TM=4.643E-01  e=5.974E-01  Escherichia coli ETEC H10407
  5wq7-assembly1_A  TM=4.920E-01  e=7.337E-01  Escherichia coli K-12
  5lj5-assembly1_C  TM=4.760E-01  e=1.789E+00  Saccharomyces cerevisiae
  8q87-assembly1_A  TM=4.127E-01  e=8.081E+00  Gallus gallus

Foldseek 3Di:
DDDDDPDDDDDDLQFDKDKAAQQQADQVLVLVLLCVVCVVCNVPWDWDQDPVRIITIRHSDDDDPVSNVCCVPPRRDPPPPPD

pLDDT: mean 76.63, std 14.1, range [44.28, 89.94]

Organism: NCBI:txid2587418

Radius of gyration: 17.48 Å; Cα contacts (8 Å, |Δi|>4): 93; chains: 1; bounding box: 72×31×30 Å

Secondary structure (DSSP, 8-state):
---------------EEEEEE-TT--HHHHHHHHHHH-GGGTTT-EEEEETTTEEEEEESSPPPHHHHHHIIIIISPP-----